Protein AF-A0A0R2NNM0-F1 (afdb_monomer)

Sequence (55 aa):
MDQASLAVIAARVCYTELVFARVNKKLATTLTTTEVKAMVQQILNDSSSQLVKRG

Solvent-accessible surface area (backbone atoms only — not comparable to full-atom values): 3576 Å² total; per-residue (Å²): 132,72,61,67,61,37,53,54,47,66,78,62,69,80,86,50,74,68,53,51,54,46,51,24,65,74,71,75,48,87,71,53,71,66,54,51,51,50,50,53,51,49,53,56,68,38,88,82,58,76,91,78,89,76,133

Mean predicted aligned error: 4.09 Å

Structure (mmCI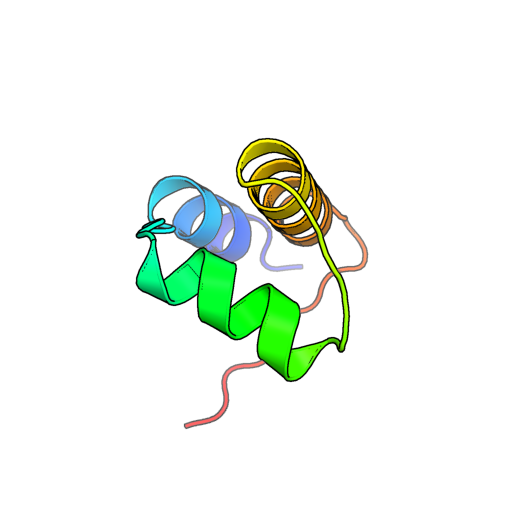F, N/CA/C/O backbone):
data_AF-A0A0R2NNM0-F1
#
_entry.id   AF-A0A0R2NNM0-F1
#
loop_
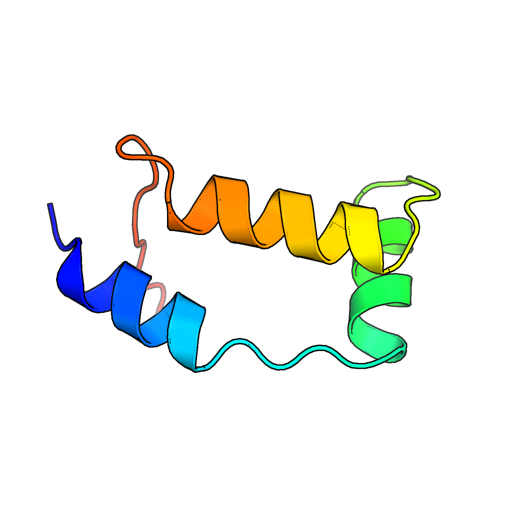_atom_site.group_PDB
_atom_site.id
_atom_site.type_symbol
_atom_site.label_atom_id
_atom_site.label_alt_id
_atom_site.label_comp_id
_atom_site.label_asym_id
_atom_site.label_entity_id
_atom_site.label_seq_id
_atom_site.pdbx_PDB_ins_code
_atom_site.Cartn_x
_atom_site.Cartn_y
_atom_site.Cartn_z
_atom_site.occupancy
_atom_site.B_iso_or_equiv
_atom_site.auth_seq_id
_atom_site.auth_comp_id
_atom_site.auth_asym_id
_atom_site.auth_atom_id
_atom_site.pdbx_PDB_model_num
ATOM 1 N N . MET A 1 1 ? 5.915 -10.802 -17.828 1.00 54.34 1 MET A N 1
ATOM 2 C CA . MET A 1 1 ? 5.347 -10.087 -16.665 1.00 54.34 1 MET A CA 1
ATOM 3 C C . MET A 1 1 ? 6.177 -8.836 -16.445 1.00 54.34 1 MET A C 1
ATOM 5 O O . MET A 1 1 ? 7.393 -8.952 -16.375 1.00 54.34 1 MET A O 1
ATOM 9 N N . ASP A 1 2 ? 5.559 -7.655 -16.437 1.00 65.62 2 ASP A N 1
ATOM 10 C CA . ASP A 1 2 ? 6.268 -6.372 -16.314 1.00 65.62 2 ASP A CA 1
ATOM 11 C C . ASP A 1 2 ? 6.531 -6.024 -14.835 1.00 65.62 2 ASP A C 1
ATOM 13 O O . ASP A 1 2 ? 5.934 -5.117 -14.255 1.00 65.62 2 ASP A O 1
ATOM 17 N N . GLN A 1 3 ? 7.411 -6.813 -14.209 1.00 67.38 3 GLN A N 1
ATOM 18 C CA . GLN A 1 3 ? 7.841 -6.632 -12.817 1.00 67.38 3 GLN A CA 1
ATOM 19 C C . GLN A 1 3 ? 8.538 -5.278 -12.608 1.00 67.38 3 GLN A C 1
ATOM 21 O O . GLN A 1 3 ? 8.482 -4.699 -11.523 1.00 67.38 3 GLN A O 1
ATOM 26 N N . ALA A 1 4 ? 9.173 -4.750 -13.660 1.00 79.25 4 ALA A N 1
ATOM 27 C CA . ALA A 1 4 ? 9.868 -3.471 -13.625 1.00 79.25 4 ALA A CA 1
ATOM 28 C C . ALA A 1 4 ? 8.892 -2.311 -13.368 1.00 79.25 4 ALA A C 1
ATOM 30 O O . ALA A 1 4 ? 9.167 -1.447 -12.535 1.00 79.25 4 ALA A O 1
ATOM 31 N N . SER A 1 5 ? 7.718 -2.323 -14.004 1.00 84.31 5 SER A N 1
ATOM 32 C CA . SER A 1 5 ? 6.687 -1.301 -13.788 1.00 84.31 5 SER A CA 1
ATOM 33 C C . SER A 1 5 ? 6.101 -1.318 -12.370 1.00 84.31 5 SER A C 1
ATOM 35 O O . SER A 1 5 ? 5.902 -0.253 -11.782 1.00 84.31 5 SER A O 1
ATOM 37 N N . LEU A 1 6 ? 5.872 -2.497 -11.779 1.00 88.19 6 LEU A N 1
ATOM 38 C CA . LEU A 1 6 ? 5.398 -2.607 -10.389 1.00 88.19 6 LEU A CA 1
ATOM 39 C C . LEU A 1 6 ? 6.439 -2.090 -9.386 1.00 88.19 6 LEU A C 1
ATOM 41 O O . LEU A 1 6 ? 6.081 -1.365 -8.457 1.00 88.19 6 LEU A O 1
ATOM 45 N N . ALA A 1 7 ? 7.725 -2.371 -9.618 1.00 87.50 7 ALA A N 1
ATOM 46 C CA . ALA A 1 7 ? 8.815 -1.848 -8.797 1.00 87.50 7 ALA A CA 1
ATOM 47 C C . ALA A 1 7 ? 8.894 -0.309 -8.845 1.00 87.50 7 ALA A C 1
ATOM 49 O O . ALA A 1 7 ? 9.077 0.341 -7.814 1.00 87.50 7 ALA A O 1
ATOM 50 N N . VAL A 1 8 ? 8.687 0.295 -10.022 1.00 91.00 8 VAL A N 1
ATOM 51 C CA . VAL A 1 8 ? 8.634 1.760 -10.166 1.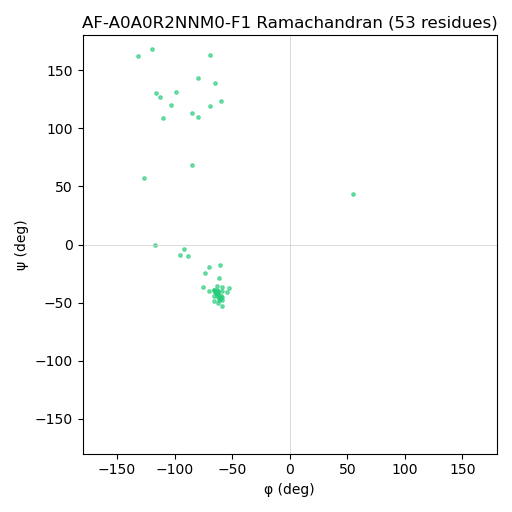00 91.00 8 VAL A CA 1
ATOM 52 C C . VAL A 1 8 ? 7.438 2.354 -9.422 1.00 91.00 8 VAL A C 1
ATOM 54 O O . VAL A 1 8 ? 7.582 3.394 -8.777 1.00 91.00 8 VAL A O 1
ATOM 57 N N . ILE A 1 9 ? 6.269 1.706 -9.480 1.00 91.19 9 ILE A N 1
ATOM 58 C CA . ILE A 1 9 ? 5.089 2.142 -8.722 1.00 91.19 9 ILE A CA 1
ATOM 59 C C . ILE A 1 9 ? 5.385 2.076 -7.227 1.00 91.19 9 ILE A C 1
A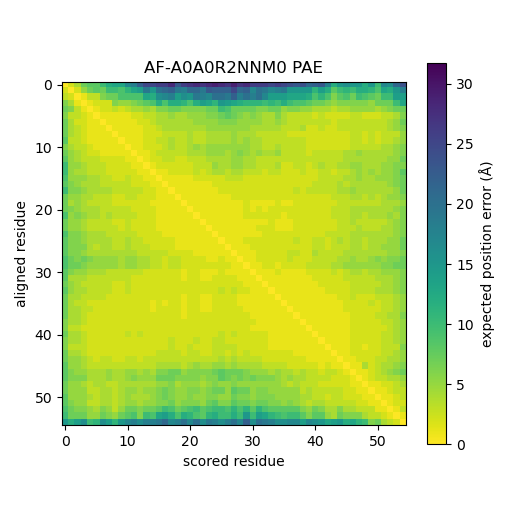TOM 61 O O . ILE A 1 9 ? 5.201 3.082 -6.548 1.00 91.19 9 ILE A O 1
ATOM 65 N N . ALA A 1 10 ? 5.906 0.954 -6.727 1.00 90.19 10 ALA A N 1
ATOM 66 C CA . ALA A 1 10 ? 6.246 0.775 -5.316 1.00 90.19 10 ALA A CA 1
ATOM 67 C C . ALA A 1 10 ? 7.184 1.867 -4.787 1.00 90.19 10 ALA A C 1
ATOM 69 O O . ALA A 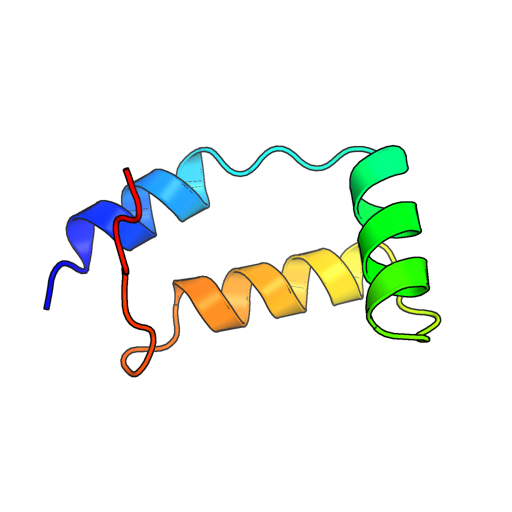1 10 ? 6.952 2.392 -3.699 1.00 90.19 10 ALA A O 1
ATOM 70 N N . ALA A 1 11 ? 8.179 2.271 -5.582 1.00 91.06 11 ALA A N 1
ATOM 71 C CA . ALA A 1 11 ? 9.109 3.343 -5.231 1.00 91.06 11 ALA A CA 1
ATOM 72 C C . ALA A 1 11 ? 8.475 4.748 -5.222 1.00 91.06 11 ALA A C 1
ATOM 74 O O . ALA A 1 11 ? 9.043 5.675 -4.645 1.00 91.06 11 ALA A O 1
ATOM 75 N N . ARG A 1 12 ? 7.324 4.932 -5.880 1.00 92.50 12 ARG A N 1
ATOM 76 C CA . ARG A 1 12 ? 6.673 6.237 -6.080 1.00 92.50 12 ARG A CA 1
ATOM 77 C C . ARG A 1 12 ? 5.302 6.361 -5.418 1.00 92.50 12 ARG A C 1
ATOM 79 O O . ARG A 1 12 ? 4.690 7.423 -5.526 1.00 92.50 12 ARG A O 1
ATOM 86 N N . VAL A 1 13 ? 4.802 5.321 -4.743 1.00 91.19 13 VAL A N 1
ATOM 87 C CA . VAL A 1 13 ? 3.531 5.413 -4.014 1.00 91.19 13 VAL A CA 1
ATOM 88 C C . VAL A 1 13 ? 3.632 6.510 -2.953 1.00 91.19 13 VAL A C 1
ATOM 90 O O . VAL A 1 13 ? 4.489 6.474 -2.073 1.00 91.19 13 VAL A O 1
ATOM 93 N N . CYS A 1 14 ? 2.714 7.473 -3.019 1.00 92.38 14 CYS A N 1
ATOM 94 C CA . CYS A 1 14 ? 2.567 8.516 -2.016 1.00 92.38 14 CYS A CA 1
ATOM 95 C C . CYS A 1 14 ? 1.439 8.151 -1.048 1.00 92.38 14 CYS A C 1
ATOM 97 O O . CYS A 1 14 ? 0.329 7.817 -1.466 1.00 92.38 14 CYS A O 1
ATOM 99 N N . TYR A 1 15 ? 1.721 8.254 0.248 1.00 93.50 15 TYR A N 1
ATOM 100 C CA . TYR A 1 15 ? 0.748 8.015 1.304 1.00 93.50 15 TYR A CA 1
ATOM 101 C C . TYR A 1 15 ? 0.447 9.319 2.034 1.00 93.50 15 TYR A C 1
ATOM 103 O O . TYR A 1 15 ? 1.358 9.984 2.523 1.00 93.50 15 TYR A O 1
ATOM 111 N N . THR A 1 16 ? -0.834 9.657 2.139 1.00 95.94 16 THR A N 1
ATOM 112 C CA . THR A 1 16 ? -1.328 10.791 2.927 1.00 95.94 16 THR A CA 1
ATOM 113 C C . THR A 1 16 ? -2.498 10.334 3.791 1.00 95.94 16 THR A C 1
ATOM 115 O O . THR A 1 16 ? -3.12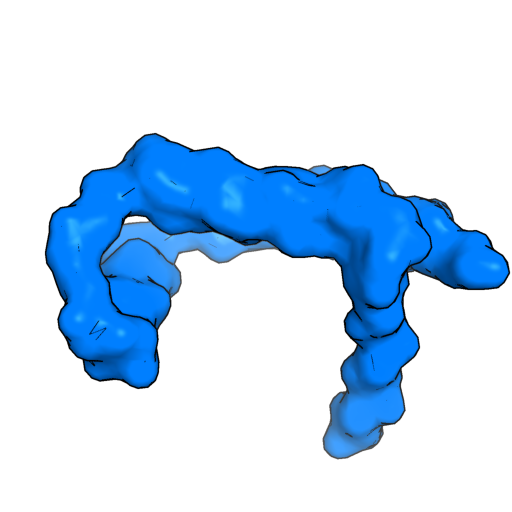9 9.318 3.493 1.00 95.94 16 THR A O 1
ATOM 118 N N . GLU A 1 17 ? -2.839 11.103 4.824 1.00 96.50 17 GLU A N 1
ATOM 119 C CA . GLU A 1 17 ? -4.008 10.823 5.674 1.00 96.50 17 GLU A CA 1
ATOM 120 C C . GLU A 1 17 ? -5.299 10.640 4.860 1.00 96.50 17 GLU A C 1
ATOM 122 O O . GLU A 1 17 ? -6.101 9.742 5.123 1.00 96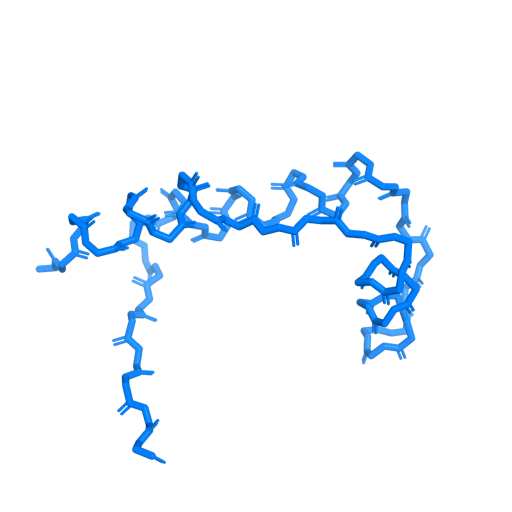.50 17 GLU A O 1
ATOM 127 N N . LEU A 1 18 ? -5.459 11.421 3.785 1.00 96.06 18 LEU A N 1
ATOM 128 C CA . LEU A 1 18 ? -6.590 11.297 2.864 1.00 96.06 18 LEU A CA 1
ATOM 129 C C . LEU A 1 18 ? -6.621 9.946 2.138 1.00 96.06 18 LEU A C 1
ATOM 131 O O . LEU A 1 18 ? -7.705 9.411 1.901 1.00 96.06 18 LEU A O 1
ATOM 135 N N . VAL A 1 19 ? -5.461 9.380 1.789 1.00 94.69 19 VAL A N 1
ATOM 136 C CA . VAL A 1 19 ? -5.373 8.047 1.172 1.00 94.69 19 VAL A CA 1
ATOM 137 C C . VAL A 1 19 ? -5.839 6.984 2.163 1.00 94.69 19 VAL A C 1
ATOM 139 O O . VAL A 1 19 ? -6.702 6.181 1.812 1.00 94.69 19 VAL A O 1
ATOM 142 N N . PHE A 1 20 ? -5.346 7.009 3.405 1.00 96.50 20 PHE A N 1
ATOM 143 C CA . PHE A 1 20 ? -5.729 6.028 4.428 1.00 96.50 20 PHE A CA 1
ATOM 144 C C . PHE A 1 20 ? -7.227 6.082 4.739 1.00 96.50 20 PHE A C 1
ATOM 146 O O . PHE A 1 20 ? -7.910 5.056 4.698 1.00 96.50 20 PHE A O 1
ATOM 153 N N . ALA A 1 21 ? -7.765 7.286 4.951 1.00 96.31 21 ALA A N 1
ATOM 154 C CA . ALA A 1 21 ? -9.192 7.484 5.174 1.00 96.31 21 ALA A CA 1
ATOM 155 C C . ALA A 1 21 ? -10.031 6.972 3.990 1.00 96.31 21 ALA A C 1
ATOM 157 O O . ALA A 1 21 ? -11.075 6.343 4.181 1.00 96.31 21 ALA A O 1
ATOM 158 N N . ARG A 1 22 ? -9.569 7.195 2.752 1.00 96.25 22 ARG A N 1
ATOM 159 C CA . ARG A 1 22 ? -10.273 6.747 1.545 1.00 96.25 22 ARG A CA 1
ATOM 160 C C . ARG A 1 22 ? -10.243 5.233 1.368 1.00 96.25 22 ARG A C 1
ATOM 162 O O . ARG A 1 22 ? -11.268 4.684 0.970 1.00 96.25 22 ARG A O 1
ATOM 169 N N . VAL A 1 23 ? -9.122 4.571 1.661 1.00 96.12 23 VAL A N 1
ATOM 170 C CA . VAL A 1 23 ? -9.016 3.102 1.630 1.00 96.12 23 VAL A CA 1
ATOM 171 C C . VAL A 1 23 ? -10.030 2.493 2.594 1.00 96.12 23 VAL A C 1
ATOM 173 O O . VAL A 1 23 ? -10.890 1.728 2.163 1.00 96.12 23 VAL A O 1
ATOM 176 N N . ASN A 1 24 ? -10.015 2.930 3.855 1.00 97.44 24 ASN A N 1
ATOM 177 C CA . ASN A 1 24 ? -10.944 2.449 4.875 1.00 97.44 24 ASN A CA 1
ATOM 178 C C . ASN A 1 24 ? -12.409 2.690 4.499 1.00 97.44 24 ASN A C 1
ATOM 180 O O . ASN A 1 24 ? -13.227 1.774 4.557 1.00 97.44 24 ASN A O 1
ATOM 184 N N . LYS A 1 25 ? -12.738 3.887 3.998 1.00 97.81 25 LYS A N 1
ATOM 185 C CA . LYS A 1 25 ? -14.096 4.195 3.530 1.00 97.81 25 LYS A CA 1
ATOM 186 C C . LYS A 1 25 ? -14.527 3.318 2.351 1.00 97.81 25 LYS A C 1
ATOM 188 O O . LYS A 1 25 ? -15.686 2.922 2.281 1.00 97.81 25 LYS A O 1
ATOM 193 N N . LYS A 1 26 ? -13.633 3.057 1.394 1.00 97.38 26 LYS A N 1
ATOM 194 C CA . LYS A 1 26 ? -13.965 2.324 0.163 1.00 97.38 26 LYS A CA 1
ATOM 195 C C . LYS A 1 26 ? -14.110 0.825 0.401 1.00 97.38 26 LYS A C 1
ATOM 197 O O . LYS A 1 26 ? -14.958 0.211 -0.238 1.00 97.38 26 LYS A O 1
ATOM 202 N N . LEU A 1 27 ? -13.282 0.268 1.280 1.00 96.56 27 LEU A N 1
ATOM 203 C CA . LEU A 1 27 ? -13.276 -1.155 1.612 1.00 96.56 27 LEU A CA 1
ATOM 204 C C . LEU A 1 27 ? -14.172 -1.491 2.812 1.00 96.56 27 LEU A C 1
ATOM 206 O O . LEU A 1 27 ? -14.323 -2.664 3.128 1.00 96.56 27 LEU A O 1
ATOM 210 N N . ALA A 1 28 ? -14.778 -0.481 3.450 1.00 97.50 28 ALA A N 1
ATOM 211 C CA . ALA A 1 28 ? -15.547 -0.619 4.688 1.00 97.50 28 ALA A CA 1
ATOM 212 C C . ALA A 1 28 ? -14.738 -1.301 5.811 1.00 97.50 28 ALA A C 1
ATOM 214 O O . ALA A 1 28 ? -15.234 -2.173 6.520 1.00 97.50 28 ALA A O 1
ATOM 215 N N . THR A 1 29 ? -13.477 -0.891 5.961 1.00 96.38 29 THR A N 1
ATOM 216 C CA . THR A 1 29 ? -12.525 -1.421 6.949 1.00 96.38 29 THR A CA 1
ATOM 217 C C . THR A 1 29 ? -12.048 -0.337 7.911 1.00 96.38 29 THR A C 1
ATOM 219 O O . THR A 1 29 ? -12.215 0.855 7.652 1.00 96.38 29 THR A O 1
ATOM 222 N N . THR A 1 30 ? -11.383 -0.752 8.992 1.00 96.44 30 THR A N 1
ATOM 223 C CA . THR A 1 30 ? -10.774 0.149 9.987 1.00 96.44 30 THR A CA 1
ATOM 224 C C . THR A 1 30 ? -9.298 -0.193 10.190 1.00 96.44 30 THR A C 1
ATOM 226 O O . THR A 1 30 ? -8.863 -0.521 11.288 1.00 96.44 30 THR A O 1
ATOM 229 N N . LEU A 1 31 ? -8.530 -0.166 9.103 1.00 96.69 31 LEU A N 1
ATOM 230 C CA . LEU A 1 31 ? -7.100 -0.459 9.106 1.00 96.69 31 LEU A CA 1
ATOM 231 C C . LEU A 1 31 ? -6.292 0.747 9.581 1.00 96.69 31 LEU A C 1
ATOM 233 O O . LEU A 1 31 ? -6.584 1.897 9.237 1.00 96.69 31 LEU A O 1
ATOM 237 N N . THR A 1 32 ? -5.228 0.474 10.318 1.00 97.50 32 THR A N 1
ATOM 238 C CA . THR A 1 32 ? -4.193 1.445 10.661 1.00 97.50 32 THR A CA 1
ATOM 239 C C . THR A 1 32 ? -3.374 1.842 9.432 1.00 97.50 32 THR A C 1
ATOM 241 O O . THR A 1 32 ? 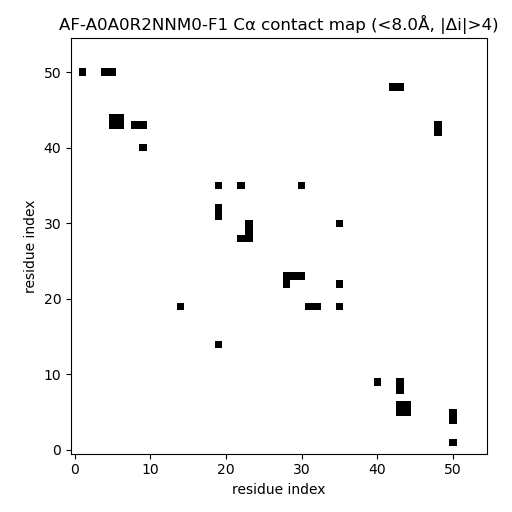-3.343 1.156 8.407 1.00 97.50 32 THR A O 1
ATOM 244 N N . THR A 1 33 ? -2.648 2.955 9.535 1.00 96.56 33 THR A N 1
ATOM 245 C CA . THR A 1 33 ? -1.770 3.433 8.455 1.00 96.56 33 THR A CA 1
ATOM 246 C C . THR A 1 33 ? -0.702 2.398 8.081 1.00 96.56 33 THR A C 1
ATOM 248 O O . THR A 1 33 ? -0.396 2.228 6.899 1.00 96.56 33 THR A O 1
ATOM 251 N N . THR A 1 34 ? -0.170 1.667 9.064 1.00 96.81 34 THR A N 1
ATOM 252 C CA . THR A 1 34 ? 0.803 0.584 8.862 1.00 96.81 34 THR A CA 1
ATOM 253 C C . THR A 1 34 ? 0.191 -0.594 8.113 1.00 96.81 34 THR A C 1
ATOM 255 O O . THR A 1 34 ? 0.799 -1.084 7.165 1.00 96.81 34 THR A O 1
ATOM 258 N N . GLU A 1 35 ? -1.021 -1.015 8.476 1.00 97.38 35 GLU A N 1
ATOM 259 C CA . GLU A 1 35 ? -1.715 -2.119 7.802 1.00 97.38 35 GLU A CA 1
ATOM 260 C C . GLU A 1 35 ? -2.055 -1.776 6.350 1.00 97.38 35 GLU A C 1
ATOM 262 O O . GLU A 1 35 ? -1.854 -2.602 5.462 1.00 97.38 35 GLU A O 1
ATOM 267 N N . VAL A 1 36 ? -2.482 -0.538 6.073 1.00 96.44 36 VAL A N 1
ATOM 268 C CA . VAL A 1 36 ? -2.721 -0.090 4.692 1.00 96.44 36 VAL A CA 1
ATOM 269 C C . VAL A 1 36 ? -1.424 -0.103 3.879 1.00 96.44 36 VAL A C 1
ATOM 271 O O . VAL A 1 36 ? -1.413 -0.594 2.751 1.00 96.44 36 VAL A O 1
ATOM 274 N N . LYS A 1 37 ? -0.310 0.392 4.435 1.00 96.06 37 LYS A N 1
ATOM 275 C CA . LYS A 1 37 ? 0.996 0.331 3.754 1.00 96.06 37 LYS A CA 1
ATOM 276 C C . LYS A 1 37 ? 1.430 -1.111 3.498 1.00 96.06 37 LYS A C 1
ATOM 278 O O . LYS A 1 37 ? 1.894 -1.406 2.400 1.00 96.06 37 LYS A O 1
ATOM 283 N N . ALA A 1 38 ? 1.264 -1.994 4.482 1.00 95.69 38 ALA A N 1
ATOM 284 C CA . ALA A 1 38 ? 1.609 -3.405 4.356 1.00 95.69 38 ALA A CA 1
ATOM 285 C C . ALA A 1 38 ? 0.793 -4.077 3.245 1.00 95.69 38 ALA A C 1
ATOM 287 O O . ALA A 1 38 ? 1.371 -4.724 2.377 1.00 95.69 38 ALA A O 1
ATOM 288 N N . MET A 1 39 ? -0.519 -3.833 3.203 1.00 95.12 39 MET A N 1
ATOM 289 C CA . MET A 1 39 ? -1.404 -4.339 2.153 1.00 95.12 39 MET A CA 1
ATOM 290 C C . MET A 1 39 ? -0.969 -3.867 0.761 1.00 95.12 39 MET A C 1
ATOM 292 O O . MET A 1 39 ? -0.860 -4.672 -0.160 1.00 95.12 39 MET A O 1
ATOM 296 N N . VAL A 1 40 ? -0.684 -2.572 0.590 1.00 93.88 40 VAL A N 1
ATOM 297 C CA . VAL A 1 40 ? -0.237 -2.040 -0.708 1.00 93.88 40 VAL A CA 1
ATOM 298 C C . VAL A 1 40 ? 1.097 -2.661 -1.126 1.00 93.88 40 VAL A C 1
ATOM 300 O O . VAL A 1 40 ? 1.249 -3.055 -2.280 1.00 93.88 40 VAL A O 1
ATOM 303 N N . GLN A 1 41 ? 2.049 -2.805 -0.201 1.00 92.38 41 GLN A N 1
ATOM 304 C CA . GLN A 1 41 ? 3.324 -3.469 -0.485 1.00 92.38 41 GLN A CA 1
ATOM 305 C C . GLN A 1 41 ? 3.141 -4.944 -0.849 1.00 92.38 41 GLN A C 1
ATOM 307 O O . GLN A 1 41 ? 3.811 -5.427 -1.756 1.00 92.38 41 GLN A O 1
ATOM 312 N N . GLN A 1 42 ? 2.227 -5.659 -0.191 1.00 93.75 42 GLN A N 1
ATOM 313 C CA . GLN A 1 42 ? 1.910 -7.040 -0.550 1.00 93.75 42 GLN A CA 1
ATOM 314 C C . GLN A 1 42 ? 1.375 -7.126 -1.978 1.00 93.75 42 GLN A C 1
ATOM 316 O O . GLN A 1 42 ? 1.890 -7.917 -2.756 1.00 93.75 42 GLN A O 1
ATOM 321 N N . ILE A 1 43 ? 0.432 -6.259 -2.358 1.00 92.94 43 ILE A N 1
ATOM 322 C CA . ILE A 1 43 ? -0.121 -6.228 -3.720 1.00 92.94 43 ILE A CA 1
ATOM 323 C C . ILE A 1 43 ? 0.977 -5.950 -4.755 1.00 92.94 43 ILE A C 1
ATOM 325 O O . ILE A 1 43 ? 1.031 -6.608 -5.789 1.00 92.94 43 ILE A O 1
ATOM 329 N N . LEU A 1 44 ? 1.870 -4.993 -4.498 1.00 91.44 44 LEU A N 1
ATOM 330 C CA . LEU A 1 44 ? 2.914 -4.620 -5.461 1.00 91.44 44 LEU A CA 1
ATOM 331 C C . LEU A 1 44 ? 4.039 -5.659 -5.585 1.00 91.44 44 LEU A C 1
ATOM 333 O O . LEU A 1 44 ? 4.686 -5.715 -6.628 1.00 91.44 44 LEU A O 1
ATOM 337 N N . ASN A 1 45 ? 4.264 -6.469 -4.548 1.00 90.00 45 ASN A N 1
ATOM 338 C CA . ASN A 1 45 ? 5.263 -7.541 -4.548 1.00 90.00 45 ASN A CA 1
ATOM 339 C C . ASN A 1 45 ? 4.684 -8.914 -4.927 1.00 90.00 45 ASN A C 1
ATOM 341 O O . ASN A 1 45 ? 5.446 -9.858 -5.132 1.00 90.00 45 ASN A O 1
ATOM 345 N N . ASP A 1 46 ? 3.361 -9.041 -5.022 1.00 91.62 46 ASP A N 1
ATOM 346 C CA . ASP A 1 46 ? 2.704 -10.276 -5.426 1.00 91.62 46 ASP A CA 1
ATOM 347 C C . 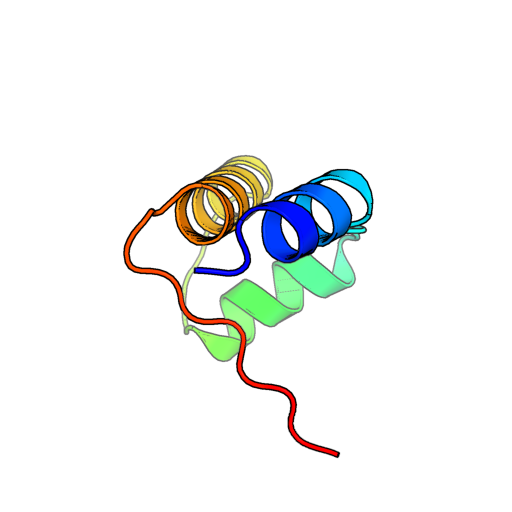ASP A 1 46 ? 2.971 -10.562 -6.911 1.00 91.62 46 ASP A C 1
ATOM 349 O O . ASP A 1 46 ? 2.584 -9.806 -7.801 1.00 91.62 46 ASP A O 1
ATOM 353 N N . SER A 1 47 ? 3.618 -11.697 -7.180 1.00 86.06 47 SER A N 1
ATOM 354 C CA . SER A 1 47 ? 3.909 -12.182 -8.534 1.00 86.06 47 SER A CA 1
ATOM 355 C C . SER A 1 47 ? 2.663 -12.439 -9.395 1.00 86.06 47 SER A C 1
ATOM 357 O O . SER A 1 47 ? 2.774 -12.527 -10.616 1.00 86.06 47 SER A O 1
ATOM 359 N N . SER A 1 48 ? 1.484 -12.562 -8.779 1.00 89.88 48 SER A N 1
ATOM 360 C CA . SER A 1 48 ? 0.201 -12.732 -9.464 1.00 89.88 48 SER A CA 1
ATOM 361 C C . SER A 1 48 ? -0.487 -11.407 -9.817 1.00 89.88 48 SER A C 1
ATOM 363 O O . SER A 1 48 ? -1.449 -11.404 -10.592 1.00 89.88 48 SER A O 1
ATOM 365 N N . SER A 1 49 ? 0.018 -10.276 -9.313 1.00 90.12 49 SER A N 1
ATOM 366 C CA . SER A 1 49 ? -0.523 -8.955 -9.621 1.00 90.12 49 SER A CA 1
ATOM 367 C C . SER A 1 49 ? -0.362 -8.600 -11.093 1.00 90.12 49 SER A C 1
ATOM 369 O O . SER A 1 49 ? 0.673 -8.826 -11.721 1.00 90.12 49 SER A O 1
ATOM 371 N N . GLN A 1 50 ? -1.405 -7.988 -11.652 1.00 88.38 50 GLN A N 1
ATOM 372 C CA . GLN A 1 50 ? -1.441 -7.582 -13.052 1.00 88.38 50 GLN A CA 1
ATOM 373 C C . GLN A 1 50 ? -1.535 -6.067 -13.172 1.00 88.38 50 GLN A C 1
ATOM 375 O O . GLN A 1 50 ? -2.399 -5.424 -12.575 1.00 88.38 50 GLN A O 1
ATOM 380 N N . LEU A 1 51 ? -0.664 -5.494 -14.001 1.00 87.56 51 LEU A N 1
ATOM 381 C CA . LEU A 1 51 ? -0.749 -4.093 -14.378 1.00 87.56 51 LEU A CA 1
ATOM 382 C C . LEU A 1 51 ? -1.722 -3.942 -15.552 1.00 87.56 51 LEU A C 1
ATOM 384 O O . LEU A 1 51 ? -1.445 -4.394 -16.662 1.00 87.56 51 LEU A O 1
ATOM 388 N N . VAL A 1 52 ? -2.856 -3.281 -15.315 1.00 89.12 52 VAL A N 1
ATOM 389 C CA . VAL A 1 52 ? -3.846 -2.977 -16.357 1.00 89.12 52 VAL A CA 1
ATOM 390 C C . VAL A 1 52 ? -3.844 -1.478 -16.622 1.00 89.12 52 VAL A C 1
ATOM 392 O O . VAL A 1 52 ? -4.323 -0.690 -15.808 1.00 89.12 52 VAL A O 1
ATOM 395 N N . LYS A 1 53 ? -3.331 -1.070 -17.785 1.00 85.75 53 LYS A N 1
ATOM 396 C CA . LYS A 1 53 ? -3.408 0.321 -18.239 1.00 85.75 53 LYS A CA 1
ATOM 397 C C . LYS A 1 53 ? -4.798 0.576 -18.821 1.00 85.75 53 LYS A C 1
ATOM 399 O O . LYS A 1 53 ? -5.125 0.062 -19.887 1.00 85.75 53 LYS A O 1
ATOM 404 N N . ARG A 1 54 ? -5.615 1.359 -18.118 1.00 84.50 54 ARG A N 1
ATOM 405 C CA . ARG A 1 54 ? -6.871 1.903 -18.649 1.00 84.50 54 ARG A CA 1
ATOM 406 C C . ARG A 1 54 ? -6.614 3.370 -18.986 1.00 84.50 54 ARG A C 1
ATOM 408 O O . ARG A 1 54 ? -6.123 4.088 -18.120 1.00 84.50 54 ARG A O 1
ATOM 415 N N . GLY A 1 55 ? -6.790 3.709 -20.265 1.00 60.41 55 GLY A N 1
ATOM 416 C CA . GLY A 1 55 ? -6.524 5.040 -20.823 1.00 60.41 55 GLY A CA 1
ATOM 417 C C . GLY A 1 55 ? -7.329 6.135 -20.150 1.00 60.41 55 GLY A C 1
ATOM 418 O O . GLY A 1 55 ? -8.457 5.832 -19.700 1.00 60.41 55 GLY A O 1
#

InterPro domains:
  IPR024229 Protein of unknown function DUF3781 [PF12636] (9-55)

pLDDT: mean 90.61, std 9.11, range [54.34, 97.81]

Organism: NCBI:txid1413187

Foldseek 3Di:
DPLVVLVVCLVPDDDDPVVVVVVCVVVVHDDDPVRVNVVSVCLSPDPPHDDDDDD

Secondary structure (DSSP, 8-state):
--HHHHHHHHHH----HHHHHHHHHHHT----HHHHHHHHHHHHH-TT-------

Radius of gyration: 12.28 Å; Cα contacts (8 Å, |Δi|>4): 22; chains: 1; bounding box: 25×24×32 Å